Protein AF-A0A1X7SLB6-F1 (afdb_monomer_lite)

Radius of gyration: 16.56 Å; chains: 1; bounding box: 44×36×46 Å

Foldseek 3Di:
DDPDWKKKWKWFWDDDDAFKIKIKTFIATDDVVCPVPVVPDDPGDTDIKIKDFADDPDPDFGKWADPVQQQWDDDQQKIKHWPDHDDRIDGPVLRVCLVVVVVVPPDPDSPGPMTMIMIGRNDPVRHDQKDWDWADIPRIPTTDIDIDGRD

Sequence (151 aa):
RDTSVKYAGQCSYVKEYKSCWTMSILFTKHLKAHLKYAQSESIGTIESHSFLFTEWNDGQELSMGLHKFRNSMETDGWKISPISLIPDKITKAEIDSVELQQNFRKLQSRIIPLIEFSVYIDNIESASNELKTDLDIEGTTSNVIVRRQKE

pLDDT: mean 76.81, std 16.98, range [37.28, 93.56]

Secondary structure (DSSP, 8-state):
---PPEEEEEEEEEEEETTEEEEEEEEEEE-TTTHHHHTSS-SS--EEEEE-BPPPTTTPPPEEE-GGGSS-EEETTEEEEESS---SEEEHHHHHHHHHHHH-TT-S-----EEEEEEEES-TTT--SEEEEEEE-BTBS-EEEEEEE--

Structure (mmCIF, N/CA/C/O backbone):
data_AF-A0A1X7SLB6-F1
#
_entry.id   AF-A0A1X7SLB6-F1
#
loop_
_atom_site.group_PDB
_atom_site.id
_atom_site.type_symbol
_atom_site.label_atom_id
_atom_site.label_alt_id
_atom_site.label_comp_id
_atom_site.label_asym_id
_atom_site.label_entity_id
_atom_site.label_seq_id
_atom_site.pdbx_PDB_ins_code
_atom_site.Cartn_x
_atom_site.Cartn_y
_atom_site.Cartn_z
_atom_site.occupancy
_atom_site.B_iso_or_equiv
_atom_site.auth_seq_id
_atom_site.auth_comp_id
_atom_site.auth_asym_id
_atom_site.auth_atom_id
_atom_site.pdbx_PDB_model_num
ATOM 1 N N . ARG A 1 1 ? 26.482 -15.909 -6.696 1.00 37.66 1 ARG A N 1
ATOM 2 C CA . ARG A 1 1 ? 26.248 -14.636 -5.967 1.00 37.66 1 ARG A CA 1
ATOM 3 C C . ARG A 1 1 ? 25.079 -13.970 -6.660 1.00 37.66 1 ARG A C 1
ATOM 5 O O . ARG A 1 1 ? 25.258 -13.566 -7.795 1.00 37.66 1 ARG A O 1
ATOM 12 N N . ASP A 1 2 ? 23.913 -13.930 -6.026 1.00 38.03 2 ASP A N 1
ATOM 13 C CA . ASP A 1 2 ? 22.729 -13.338 -6.642 1.00 38.03 2 ASP A CA 1
ATOM 14 C C . ASP A 1 2 ? 22.875 -11.806 -6.678 1.00 38.03 2 ASP A C 1
ATOM 16 O O . ASP A 1 2 ? 23.090 -11.158 -5.641 1.00 38.03 2 ASP A O 1
ATOM 20 N N . THR A 1 3 ? 22.908 -11.255 -7.889 1.00 46.34 3 THR A N 1
ATOM 21 C CA . THR A 1 3 ? 23.075 -9.825 -8.204 1.00 46.34 3 THR A CA 1
ATOM 22 C C . THR A 1 3 ? 21.755 -9.179 -8.610 1.00 46.34 3 THR A C 1
ATOM 24 O O . THR A 1 3 ? 21.759 -8.035 -9.058 1.00 46.34 3 THR A O 1
ATOM 27 N N . SER A 1 4 ? 20.634 -9.887 -8.448 1.00 58.09 4 SER A N 1
ATOM 28 C CA . SER A 1 4 ? 19.300 -9.350 -8.688 1.00 58.09 4 SER A CA 1
ATOM 29 C C . SER A 1 4 ? 19.096 -8.072 -7.868 1.00 58.09 4 SER A C 1
ATOM 31 O O . SER A 1 4 ? 19.206 -8.085 -6.635 1.00 58.09 4 SER A O 1
ATOM 33 N N . VAL A 1 5 ? 18.813 -6.963 -8.551 1.00 64.75 5 VAL A N 1
ATOM 34 C CA . VAL A 1 5 ? 18.314 -5.735 -7.925 1.00 64.75 5 VAL A CA 1
ATOM 35 C C . VAL A 1 5 ? 17.101 -6.104 -7.073 1.00 64.75 5 VAL A C 1
ATOM 37 O O . VAL A 1 5 ? 16.201 -6.787 -7.554 1.00 64.75 5 VAL A O 1
ATOM 40 N N . LYS A 1 6 ? 17.093 -5.692 -5.804 1.00 77.31 6 LYS A N 1
ATOM 41 C CA . LYS A 1 6 ? 15.981 -5.965 -4.891 1.00 77.31 6 LYS A CA 1
ATOM 42 C C . LYS A 1 6 ? 15.127 -4.714 -4.780 1.00 77.31 6 LYS A C 1
ATOM 44 O O . LYS A 1 6 ? 15.670 -3.658 -4.475 1.00 77.31 6 LYS A O 1
ATOM 49 N N . TYR A 1 7 ? 13.828 -4.824 -5.007 1.00 85.31 7 TYR A N 1
ATOM 50 C CA . TYR A 1 7 ? 12.872 -3.759 -4.714 1.00 85.31 7 TYR A CA 1
ATOM 51 C C . TYR A 1 7 ? 12.125 -4.094 -3.424 1.00 85.31 7 TYR A C 1
ATOM 53 O O . TYR A 1 7 ? 12.013 -5.274 -3.079 1.00 85.31 7 TYR A O 1
ATOM 61 N N . ALA A 1 8 ? 11.641 -3.088 -2.699 1.00 85.31 8 ALA A N 1
ATOM 62 C CA . ALA A 1 8 ? 10.736 -3.321 -1.579 1.00 85.31 8 ALA A CA 1
ATOM 63 C C . ALA A 1 8 ? 9.717 -2.201 -1.380 1.00 85.31 8 ALA A C 1
ATOM 65 O O . ALA A 1 8 ? 10.005 -1.031 -1.635 1.00 85.31 8 ALA A O 1
ATOM 66 N N . GLY A 1 9 ? 8.541 -2.590 -0.889 1.00 86.19 9 GLY A N 1
ATOM 67 C CA . GLY A 1 9 ? 7.577 -1.695 -0.260 1.00 86.19 9 GLY A CA 1
ATOM 68 C C . GLY A 1 9 ? 7.849 -1.645 1.241 1.00 86.19 9 GLY A C 1
ATOM 69 O O . GLY A 1 9 ? 7.883 -2.688 1.894 1.00 86.19 9 GLY A O 1
ATOM 70 N N . GLN A 1 10 ? 8.096 -0.458 1.784 1.00 85.19 10 GLN A N 1
ATOM 71 C CA . GLN A 1 10 ? 8.311 -0.239 3.212 1.00 85.19 10 GLN A CA 1
ATOM 72 C C . GLN A 1 10 ? 7.064 0.396 3.815 1.00 85.19 10 GLN A C 1
ATOM 74 O O . GLN A 1 10 ? 6.670 1.481 3.396 1.00 85.19 10 GLN A O 1
ATOM 79 N N . CYS A 1 11 ? 6.467 -0.275 4.792 1.00 85.31 11 CYS A N 1
ATOM 80 C CA . CYS A 1 11 ? 5.277 0.187 5.484 1.00 85.31 11 CYS A CA 1
ATOM 81 C C . CYS A 1 11 ? 5.666 0.880 6.784 1.00 85.31 11 CYS A C 1
ATOM 83 O O . CYS A 1 11 ? 6.418 0.330 7.593 1.00 85.31 11 CYS A O 1
ATOM 85 N N . SER A 1 12 ? 5.111 2.064 7.009 1.00 86.56 12 SER A N 1
ATOM 86 C CA . SER A 1 12 ? 5.191 2.767 8.287 1.00 86.56 12 SER A CA 1
ATOM 87 C C . SER A 1 12 ? 3.807 3.185 8.749 1.00 86.56 12 SER A C 1
ATOM 89 O O . SER A 1 12 ? 2.964 3.537 7.929 1.00 86.56 12 SER A O 1
ATOM 91 N N . TYR A 1 13 ? 3.602 3.195 10.065 1.00 87.00 13 TYR A N 1
ATOM 92 C CA . TYR A 1 13 ? 2.357 3.633 10.683 1.00 87.00 13 TYR A CA 1
ATOM 93 C C . TYR A 1 13 ? 2.622 4.820 11.597 1.00 87.00 13 TYR A C 1
ATOM 95 O O . TYR A 1 13 ? 3.489 4.756 12.470 1.00 87.00 13 TYR A O 1
ATOM 103 N N . VAL A 1 14 ? 1.824 5.867 11.441 1.00 88.88 14 VAL A N 1
ATOM 104 C CA . VAL A 1 14 ? 1.772 7.009 12.349 1.00 88.88 14 VAL A CA 1
ATOM 105 C C . VAL A 1 14 ? 0.399 7.009 12.998 1.00 88.88 14 VAL A C 1
ATOM 107 O O . VAL A 1 14 ? -0.618 6.903 12.322 1.00 88.88 14 VAL A O 1
ATOM 110 N N . LYS A 1 15 ? 0.353 7.059 14.329 1.00 88.25 15 LYS A N 1
ATOM 111 C CA . LYS A 1 15 ? -0.917 7.176 15.044 1.00 88.25 15 LYS A CA 1
ATOM 112 C C . LYS A 1 15 ? -1.394 8.618 14.968 1.00 88.25 15 LYS A C 1
ATOM 114 O O . LYS A 1 15 ? -0.672 9.509 15.400 1.00 88.25 15 LYS A O 1
ATOM 119 N N . GLU A 1 16 ? -2.617 8.809 14.491 1.00 87.00 16 GLU A N 1
ATOM 120 C CA . GLU A 1 16 ? -3.242 10.128 14.409 1.00 87.00 16 GLU A CA 1
ATOM 121 C C . GLU A 1 16 ? -4.051 10.397 15.681 1.00 87.00 16 GLU A C 1
ATOM 123 O O . GLU A 1 16 ? -3.717 11.254 16.498 1.00 87.00 16 GLU A O 1
ATOM 128 N N . TYR A 1 17 ? -5.111 9.611 15.897 1.00 82.00 17 TYR A N 1
ATOM 129 C CA . TYR A 1 17 ? -6.027 9.796 17.019 1.00 82.00 17 TYR A CA 1
ATOM 130 C C . TYR A 1 17 ? -6.777 8.508 17.356 1.00 82.00 17 TYR A C 1
ATOM 132 O O . TYR A 1 17 ? -7.343 7.871 16.472 1.00 82.00 17 TYR A O 1
ATOM 140 N N . LYS A 1 18 ? -6.842 8.154 18.650 1.00 85.06 18 LYS A N 1
ATOM 141 C CA . LYS A 1 18 ? -7.508 6.935 19.153 1.00 85.06 18 LYS A CA 1
ATOM 142 C C . LYS A 1 18 ? -7.164 5.713 18.284 1.00 85.06 18 LYS A C 1
ATOM 144 O O . LYS A 1 18 ? -5.998 5.347 18.193 1.00 85.06 18 LYS A O 1
ATOM 149 N N . SER A 1 19 ? -8.169 5.127 17.642 1.00 86.00 19 SER A N 1
ATOM 150 C CA . SER A 1 19 ? -8.088 3.933 16.811 1.00 86.00 19 SER A CA 1
ATOM 151 C C . SER A 1 19 ? -7.904 4.261 15.326 1.00 86.00 19 SER A C 1
ATOM 153 O O . SER A 1 19 ? -8.475 3.568 14.490 1.00 86.00 19 SER A O 1
ATOM 155 N N . CYS A 1 20 ? -7.175 5.334 15.004 1.00 89.06 20 CYS A N 1
ATOM 156 C CA . CYS A 1 20 ? -6.887 5.776 13.642 1.00 89.06 20 CYS A CA 1
ATOM 157 C C . CYS A 1 20 ? -5.383 6.002 13.442 1.00 89.06 20 CYS A C 1
ATOM 159 O O . CYS A 1 20 ? -4.717 6.664 14.249 1.00 89.06 20 CYS A O 1
ATOM 161 N N . TRP A 1 21 ? -4.871 5.458 12.342 1.00 92.44 21 TRP A N 1
ATOM 162 C CA . TRP A 1 21 ? -3.477 5.503 11.931 1.00 92.44 21 TRP A CA 1
ATOM 163 C C . TRP A 1 21 ? -3.365 5.892 10.462 1.00 92.44 21 TRP A C 1
ATOM 165 O O . TRP A 1 21 ? -4.159 5.453 9.635 1.00 92.44 21 TRP A O 1
ATOM 175 N N . THR A 1 22 ? -2.327 6.644 10.129 1.00 92.38 22 THR A N 1
ATOM 176 C CA . THR A 1 22 ? -1.853 6.796 8.758 1.00 92.38 22 THR A CA 1
ATOM 177 C C . THR A 1 22 ? -0.855 5.682 8.475 1.00 92.38 22 THR A C 1
ATOM 179 O O . THR A 1 22 ? 0.161 5.570 9.160 1.00 92.38 22 THR A O 1
ATOM 182 N N . MET A 1 23 ? -1.149 4.840 7.488 1.00 91.62 23 MET A N 1
ATOM 183 C CA . MET A 1 23 ? -0.217 3.867 6.931 1.00 91.62 23 MET A CA 1
ATOM 184 C C . MET A 1 23 ? 0.344 4.404 5.619 1.00 91.62 23 MET A C 1
ATOM 186 O O . MET A 1 23 ? -0.415 4.673 4.691 1.00 91.62 23 MET A O 1
ATOM 190 N N . SER A 1 24 ? 1.664 4.470 5.509 1.00 89.56 24 SER A N 1
ATOM 191 C CA . SER A 1 24 ? 2.352 4.874 4.283 1.00 89.56 24 SER A CA 1
ATOM 192 C C . SER A 1 24 ? 3.156 3.696 3.736 1.00 89.56 24 SER A C 1
ATOM 194 O O . SER A 1 24 ? 3.834 3.011 4.504 1.00 89.56 24 SER A O 1
ATOM 196 N N . ILE A 1 25 ? 3.092 3.460 2.423 1.00 88.56 25 ILE A N 1
ATOM 197 C CA . ILE A 1 25 ? 3.896 2.450 1.721 1.00 88.56 25 ILE A CA 1
ATOM 198 C C . ILE A 1 25 ? 4.851 3.165 0.770 1.00 88.56 25 ILE A C 1
ATOM 200 O O . ILE A 1 25 ? 4.426 3.784 -0.207 1.00 88.56 25 ILE A O 1
ATOM 204 N N . LEU A 1 26 ? 6.147 3.060 1.056 1.00 87.56 26 LEU A N 1
ATOM 205 C CA . LEU A 1 26 ? 7.224 3.637 0.260 1.00 87.56 26 LEU A CA 1
ATOM 206 C C . LEU A 1 26 ? 7.856 2.574 -0.640 1.00 87.56 26 LEU A C 1
ATOM 208 O O . LEU A 1 26 ? 8.376 1.577 -0.137 1.00 87.56 26 LEU A O 1
ATOM 212 N N . PHE A 1 27 ? 7.883 2.799 -1.953 1.00 86.62 27 PHE A N 1
ATOM 213 C CA . PHE A 1 27 ? 8.507 1.866 -2.893 1.00 86.62 27 PHE A CA 1
ATOM 214 C C . PHE A 1 27 ? 9.932 2.294 -3.230 1.00 86.62 27 PHE A C 1
ATOM 216 O O . PHE A 1 27 ? 10.171 3.392 -3.734 1.00 86.62 27 PHE A O 1
ATOM 223 N N . THR A 1 28 ? 10.895 1.414 -2.962 1.00 83.56 28 THR A N 1
ATOM 224 C CA . THR A 1 28 ? 12.318 1.718 -3.135 1.00 83.56 28 THR A CA 1
ATOM 225 C C . THR A 1 28 ? 13.083 0.591 -3.813 1.00 83.56 28 THR A C 1
ATOM 227 O O . THR A 1 28 ? 12.702 -0.583 -3.792 1.00 83.56 28 THR A O 1
ATOM 230 N N . LYS A 1 29 ? 14.210 0.968 -4.416 1.00 83.81 29 LYS A N 1
ATOM 231 C CA . LYS A 1 29 ? 15.249 0.057 -4.880 1.00 83.81 29 LYS A CA 1
ATOM 232 C C . LYS A 1 29 ? 16.287 -0.113 -3.771 1.00 83.81 29 LYS A C 1
ATOM 234 O O . LYS A 1 29 ? 16.933 0.842 -3.356 1.00 83.81 29 LYS A O 1
ATOM 239 N N . HIS A 1 30 ? 16.496 -1.338 -3.310 1.00 71.19 30 HIS A N 1
ATOM 240 C CA . HIS A 1 30 ? 17.558 -1.671 -2.369 1.00 71.19 30 HIS A CA 1
ATOM 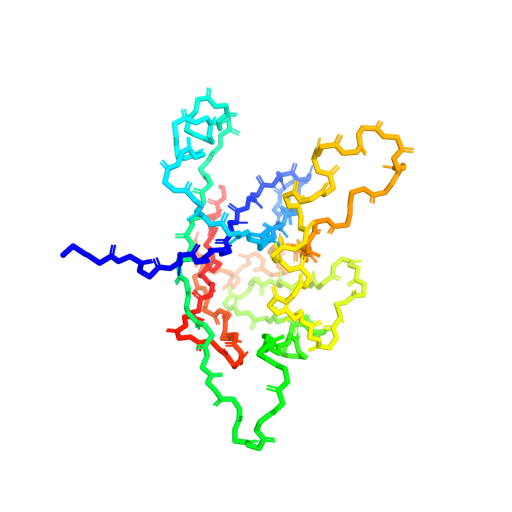241 C C . HIS A 1 30 ? 18.860 -1.993 -3.106 1.00 71.19 30 HIS A C 1
ATOM 243 O O . HIS A 1 30 ? 19.111 -3.131 -3.517 1.00 71.19 30 HIS A O 1
ATOM 249 N N . LEU A 1 31 ? 19.756 -1.011 -3.193 1.00 58.56 31 LEU A N 1
ATOM 250 C CA . LEU A 1 31 ? 21.177 -1.285 -3.397 1.00 58.56 31 LEU A CA 1
ATOM 251 C C . LEU A 1 31 ? 21.802 -1.684 -2.051 1.00 58.56 31 LEU A C 1
ATOM 253 O O . LEU A 1 31 ? 21.570 -1.039 -1.028 1.00 58.56 31 LEU A O 1
ATOM 257 N N . LYS A 1 32 ? 22.622 -2.748 -2.035 1.00 53.56 32 LYS A N 1
ATOM 258 C CA . LYS A 1 32 ? 23.263 -3.330 -0.829 1.00 53.56 32 LYS A CA 1
ATOM 259 C C . LYS A 1 32 ? 23.961 -2.317 0.103 1.00 53.56 32 LYS A C 1
ATOM 261 O O . LYS A 1 32 ? 24.218 -2.657 1.254 1.00 53.56 32 LYS A O 1
ATOM 266 N N . ALA A 1 33 ? 24.264 -1.102 -0.359 1.00 47.94 33 ALA A N 1
ATOM 267 C CA . ALA A 1 33 ? 24.890 -0.043 0.430 1.00 47.94 33 ALA A CA 1
ATOM 268 C C . ALA A 1 33 ? 23.929 0.700 1.388 1.00 47.94 33 ALA A C 1
ATOM 270 O O . ALA A 1 33 ? 24.375 1.160 2.436 1.00 47.94 33 ALA A O 1
ATOM 271 N N . HIS A 1 34 ? 22.623 0.773 1.095 1.00 46.12 34 HIS A N 1
ATOM 272 C CA . HI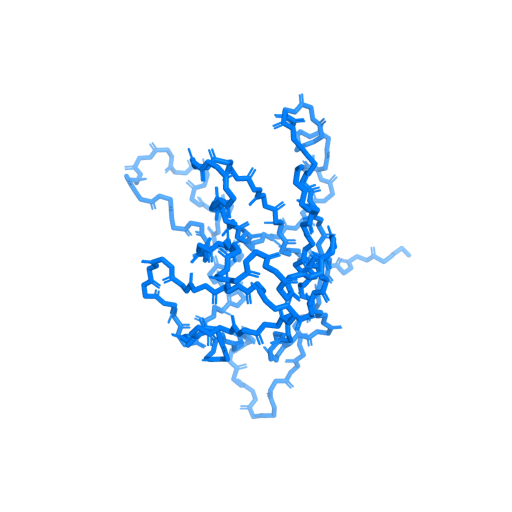S A 1 34 ? 21.666 1.583 1.876 1.00 46.12 34 HIS A CA 1
ATOM 273 C C . HIS A 1 34 ? 21.028 0.852 3.070 1.00 46.12 34 HIS A C 1
ATOM 275 O O . HIS A 1 34 ? 20.446 1.488 3.947 1.00 46.12 34 HIS A O 1
ATOM 281 N N . LEU A 1 35 ? 21.205 -0.472 3.168 1.00 47.38 35 LEU A N 1
ATOM 282 C CA . LEU A 1 35 ? 20.723 -1.284 4.297 1.00 47.38 35 LEU A CA 1
ATOM 283 C C . LEU A 1 35 ? 21.312 -0.846 5.649 1.00 47.38 35 LEU A C 1
ATOM 285 O O . LEU A 1 35 ? 20.634 -0.948 6.664 1.00 47.38 35 LEU A O 1
ATOM 289 N N . LYS A 1 36 ? 22.545 -0.319 5.666 1.00 42.00 36 LYS A N 1
ATOM 290 C CA . LYS A 1 36 ? 23.203 0.128 6.906 1.00 42.00 36 LYS A CA 1
ATOM 291 C C . LYS A 1 36 ? 22.656 1.447 7.462 1.00 42.00 36 LYS A C 1
ATOM 293 O O . LYS A 1 36 ? 22.799 1.673 8.654 1.00 42.00 36 LYS A O 1
ATOM 298 N N . TYR A 1 37 ? 22.054 2.292 6.622 1.00 38.94 37 TYR A N 1
ATOM 299 C CA . TYR A 1 37 ? 21.558 3.615 7.025 1.00 38.94 37 TYR A CA 1
ATOM 300 C C . TYR A 1 37 ? 20.062 3.609 7.355 1.00 38.94 37 TYR A C 1
ATOM 302 O O . TYR A 1 37 ? 19.636 4.279 8.287 1.00 38.94 37 TYR A O 1
ATOM 310 N N . ALA A 1 38 ? 19.259 2.804 6.653 1.00 43.69 38 ALA A N 1
ATOM 311 C CA . ALA A 1 38 ? 17.832 2.683 6.965 1.00 43.69 38 ALA A CA 1
ATOM 312 C C . ALA A 1 38 ? 17.573 2.010 8.330 1.00 43.69 38 ALA A C 1
ATOM 314 O O . ALA A 1 38 ? 16.544 2.251 8.949 1.00 43.69 38 ALA A O 1
ATOM 315 N N . GLN A 1 39 ? 18.514 1.190 8.817 1.00 45.84 39 GLN A N 1
ATOM 316 C CA . GLN A 1 39 ? 18.418 0.522 10.120 1.00 45.84 39 GLN A CA 1
ATOM 317 C C . GLN A 1 39 ? 18.828 1.410 11.306 1.00 45.84 39 GLN A C 1
ATOM 319 O O . GLN A 1 39 ? 18.530 1.055 12.442 1.00 45.84 39 GLN A O 1
ATOM 324 N N . SER A 1 40 ? 19.509 2.542 11.080 1.00 42.28 40 SER A N 1
ATOM 325 C CA . SER A 1 40 ? 20.023 3.381 12.173 1.00 42.28 40 SER A CA 1
ATOM 326 C C . SER A 1 40 ? 19.058 4.474 12.648 1.00 42.28 40 SER A C 1
ATOM 328 O O . SER A 1 40 ? 19.313 5.058 13.695 1.00 42.28 40 SER A O 1
ATOM 330 N N . GLU A 1 41 ? 17.962 4.747 11.928 1.00 37.28 41 GLU A N 1
ATOM 331 C CA . GLU A 1 41 ? 17.031 5.851 12.250 1.00 37.28 41 GLU A CA 1
ATOM 332 C C . GLU A 1 41 ? 15.546 5.448 12.383 1.00 37.28 41 GLU A C 1
ATOM 334 O O . GLU A 1 41 ? 14.682 6.318 12.468 1.00 37.28 41 GLU A O 1
ATOM 339 N N . SER A 1 42 ? 15.190 4.158 12.446 1.00 38.94 42 SER A N 1
ATOM 340 C CA . SER A 1 42 ? 13.775 3.780 12.596 1.00 38.94 42 SER A CA 1
ATOM 341 C C . SER A 1 42 ? 13.318 3.809 14.061 1.00 38.94 42 SER A C 1
ATOM 343 O O . SER A 1 42 ? 13.338 2.801 14.771 1.00 38.94 42 SER A O 1
ATOM 345 N N . ILE A 1 43 ? 12.851 4.975 14.508 1.00 39.38 43 ILE A N 1
ATOM 346 C CA . ILE A 1 43 ? 11.891 5.086 15.613 1.00 39.38 43 ILE A CA 1
ATOM 347 C C . ILE A 1 43 ? 10.553 4.547 15.074 1.00 39.38 43 ILE A C 1
ATOM 349 O O . ILE A 1 43 ? 9.752 5.291 14.521 1.00 39.38 43 ILE A O 1
ATOM 353 N N . GLY A 1 44 ? 10.353 3.229 15.153 1.00 50.50 44 GLY A N 1
ATOM 354 C CA . GLY A 1 44 ? 9.131 2.544 14.713 1.00 50.50 44 GLY A CA 1
ATOM 355 C C . GLY A 1 44 ? 9.398 1.281 13.889 1.00 50.50 44 GLY A C 1
ATOM 356 O O . GLY A 1 44 ? 10.388 1.187 13.166 1.00 50.50 44 GLY A O 1
ATOM 357 N N . THR A 1 45 ? 8.515 0.291 14.017 1.00 58.69 45 THR A N 1
ATOM 358 C CA . THR A 1 45 ? 8.567 -1.003 13.322 1.00 58.69 45 THR A CA 1
ATOM 359 C C . THR A 1 45 ? 8.285 -0.810 11.826 1.00 58.69 45 THR A C 1
ATOM 361 O O . THR A 1 45 ? 7.143 -0.913 11.389 1.00 58.69 45 THR A O 1
ATOM 364 N N . ILE A 1 46 ? 9.303 -0.460 11.033 1.00 68.06 46 ILE A N 1
ATOM 365 C CA . ILE A 1 46 ? 9.179 -0.402 9.568 1.00 68.06 46 ILE A CA 1
ATOM 366 C C . ILE A 1 46 ? 9.139 -1.839 9.040 1.00 68.06 46 ILE A C 1
ATOM 368 O O . ILE A 1 46 ? 10.140 -2.557 9.103 1.00 68.06 46 ILE A O 1
ATOM 372 N N . GLU A 1 47 ? 7.992 -2.260 8.511 1.00 77.81 47 GLU A N 1
ATOM 373 C CA . GLU A 1 47 ? 7.848 -3.561 7.850 1.00 77.81 47 GLU A CA 1
ATOM 374 C C . GLU A 1 47 ? 8.263 -3.435 6.379 1.00 77.81 47 GLU A C 1
ATOM 376 O O . GLU A 1 47 ? 7.882 -2.489 5.695 1.00 77.81 47 GLU A O 1
ATOM 381 N N . SER A 1 48 ? 9.085 -4.358 5.874 1.00 80.81 48 SER A N 1
ATOM 382 C CA . SER A 1 48 ? 9.611 -4.298 4.505 1.00 80.81 48 SER A CA 1
ATOM 383 C C . SER A 1 48 ? 9.255 -5.557 3.722 1.00 80.81 48 SER A C 1
ATOM 385 O O . SER A 1 48 ? 9.580 -6.671 4.135 1.00 80.81 48 SER A O 1
ATOM 387 N N . HIS A 1 49 ? 8.624 -5.364 2.565 1.00 84.12 49 HIS A N 1
ATOM 388 C CA . HIS A 1 49 ? 8.146 -6.421 1.679 1.00 84.12 49 HIS A CA 1
ATOM 389 C C . HIS A 1 49 ? 8.945 -6.383 0.382 1.00 84.12 49 HIS A C 1
ATOM 391 O O . HIS A 1 49 ? 8.747 -5.503 -0.455 1.00 84.12 49 HIS A O 1
ATOM 397 N N . SER A 1 50 ? 9.881 -7.322 0.226 1.00 85.00 50 SER A N 1
ATOM 398 C CA . SER A 1 50 ? 10.651 -7.444 -1.016 1.00 85.00 50 SER A CA 1
ATOM 399 C C . SER A 1 50 ? 9.760 -7.919 -2.161 1.00 85.00 50 SER A C 1
ATOM 401 O O . SER A 1 50 ? 8.916 -8.795 -1.963 1.00 85.00 50 SER A O 1
ATOM 403 N N . PHE A 1 51 ? 9.984 -7.387 -3.361 1.00 86.12 51 PHE A N 1
ATOM 404 C CA . PHE A 1 51 ? 9.272 -7.801 -4.566 1.00 86.12 51 PHE A CA 1
ATOM 405 C C . PHE A 1 51 ? 10.171 -7.762 -5.806 1.00 86.12 51 PHE A C 1
ATOM 407 O O . PHE A 1 51 ? 11.205 -7.085 -5.840 1.00 86.12 51 PHE A O 1
ATOM 414 N N . LEU A 1 52 ? 9.761 -8.506 -6.831 1.00 87.56 52 LEU A N 1
ATOM 415 C CA . LEU A 1 52 ? 10.296 -8.437 -8.187 1.00 87.56 52 LEU A CA 1
ATOM 416 C C . LEU A 1 52 ? 9.167 -8.034 -9.130 1.00 87.56 52 LEU A C 1
ATOM 418 O O . LEU A 1 52 ? 8.024 -8.422 -8.902 1.00 87.56 52 LEU A O 1
ATOM 422 N N . PHE A 1 53 ? 9.488 -7.286 -10.183 1.00 87.06 53 PHE A N 1
ATOM 423 C CA . PHE A 1 53 ? 8.545 -7.051 -11.273 1.00 87.06 53 PHE A CA 1
ATOM 424 C C . PHE A 1 53 ? 8.376 -8.330 -12.091 1.00 87.06 53 PHE A C 1
ATOM 426 O O . PHE A 1 53 ? 9.365 -8.977 -12.436 1.00 87.06 53 PHE A O 1
ATOM 433 N N . THR A 1 54 ? 7.137 -8.673 -12.417 1.00 85.50 54 THR A N 1
ATOM 434 C CA . THR A 1 54 ? 6.804 -9.749 -13.354 1.00 85.50 54 THR A CA 1
ATOM 435 C C . THR A 1 54 ? 6.507 -9.135 -14.715 1.00 85.50 54 THR A C 1
ATOM 437 O O . THR A 1 54 ? 5.813 -8.120 -14.781 1.00 85.50 54 THR A O 1
ATOM 440 N N . GLU A 1 55 ? 7.013 -9.726 -15.797 1.00 69.25 55 GLU A N 1
ATOM 441 C CA . GLU A 1 55 ? 6.708 -9.257 -17.151 1.00 69.25 55 GLU A CA 1
ATOM 442 C C . GLU A 1 55 ? 5.192 -9.263 -17.381 1.00 69.25 55 GLU A C 1
ATOM 444 O O . GLU A 1 55 ? 4.530 -10.291 -17.232 1.00 69.25 55 GLU A O 1
ATOM 449 N N . TRP A 1 56 ? 4.633 -8.101 -17.722 1.00 60.22 56 TRP A N 1
ATOM 450 C CA . TRP A 1 56 ? 3.330 -8.052 -18.371 1.00 60.22 56 TRP A CA 1
ATOM 451 C C . TRP A 1 56 ? 3.568 -8.487 -19.812 1.00 60.22 56 TRP A C 1
ATOM 453 O O . TRP A 1 56 ? 4.465 -7.956 -20.474 1.00 60.22 56 TRP A O 1
ATOM 463 N N . ASN A 1 57 ? 2.815 -9.488 -20.271 1.00 51.78 57 ASN A N 1
ATOM 464 C CA . ASN A 1 57 ? 2.848 -9.910 -21.668 1.00 51.78 57 ASN A CA 1
ATOM 465 C C . ASN A 1 57 ? 2.751 -8.652 -22.556 1.00 51.78 57 ASN A C 1
ATOM 467 O O . ASN A 1 57 ? 1.894 -7.811 -22.297 1.00 51.78 57 ASN A O 1
ATOM 471 N N . ASP A 1 58 ? 3.659 -8.526 -23.535 1.00 55.12 58 ASP A N 1
ATOM 472 C CA . ASP A 1 58 ? 3.698 -7.512 -24.617 1.00 55.12 58 ASP A CA 1
ATOM 473 C C . ASP A 1 58 ? 4.828 -6.461 -24.581 1.00 55.12 58 ASP A C 1
ATOM 475 O O . ASP A 1 58 ? 4.751 -5.444 -25.270 1.00 55.12 58 ASP A O 1
ATOM 479 N N . GLY A 1 59 ? 5.923 -6.682 -23.843 1.00 58.41 59 GLY A N 1
ATOM 480 C CA . GLY A 1 59 ? 7.104 -5.799 -23.926 1.00 58.41 59 GLY A CA 1
ATOM 481 C C . GLY A 1 59 ? 6.851 -4.370 -23.424 1.00 58.41 59 GLY A C 1
ATOM 482 O O . GLY A 1 59 ? 7.601 -3.447 -23.748 1.00 58.41 59 GLY A O 1
ATOM 483 N N . GLN A 1 60 ? 5.784 -4.189 -22.642 1.00 66.94 60 GLN A N 1
ATOM 484 C CA . GLN A 1 60 ? 5.484 -2.943 -21.955 1.00 66.94 60 GLN A CA 1
ATOM 485 C C . GLN A 1 60 ? 6.496 -2.679 -20.836 1.00 66.94 60 GLN A C 1
ATOM 487 O O . GLN A 1 60 ? 7.153 -3.581 -20.312 1.00 66.94 60 GLN A O 1
ATOM 492 N N . GLU A 1 61 ? 6.609 -1.410 -20.456 1.00 81.81 61 GLU A N 1
ATOM 493 C CA . GLU A 1 61 ? 7.407 -0.998 -19.309 1.00 81.81 61 GLU A CA 1
ATOM 494 C C . GLU A 1 61 ? 6.948 -1.723 -18.031 1.00 81.81 61 GLU A C 1
ATOM 496 O O . GLU A 1 61 ? 5.768 -1.686 -17.671 1.00 81.81 61 GLU A O 1
ATOM 501 N N . LEU A 1 62 ? 7.895 -2.366 -17.333 1.00 88.44 62 LEU A N 1
ATOM 502 C CA . LEU A 1 62 ? 7.635 -3.050 -16.064 1.00 88.44 62 LEU A CA 1
ATOM 503 C C . LEU A 1 62 ? 7.018 -2.069 -15.065 1.00 88.44 62 LEU A C 1
ATOM 505 O O . LEU A 1 62 ? 7.607 -1.031 -14.754 1.00 88.44 62 LEU A O 1
ATOM 509 N N . SER A 1 63 ? 5.840 -2.403 -14.552 1.00 88.62 63 SER A N 1
ATOM 510 C CA . SER A 1 63 ? 5.105 -1.559 -13.618 1.00 88.62 63 SER A CA 1
ATOM 511 C C . SER A 1 63 ? 4.310 -2.396 -12.628 1.00 88.62 63 SER A C 1
ATOM 513 O O . SER A 1 63 ? 4.016 -3.563 -12.879 1.00 88.62 63 SER A O 1
ATOM 515 N N . MET A 1 64 ? 4.011 -1.790 -11.484 1.00 89.62 64 MET A N 1
ATOM 516 C CA . MET A 1 64 ? 3.091 -2.330 -10.499 1.00 89.62 64 MET A CA 1
ATOM 517 C C . MET A 1 64 ? 1.725 -1.671 -10.647 1.00 89.62 64 MET A C 1
ATOM 519 O O . MET A 1 64 ? 1.642 -0.443 -10.677 1.00 89.62 64 MET A O 1
ATOM 523 N N . GLY A 1 65 ? 0.668 -2.471 -10.741 1.00 89.25 65 GLY A N 1
ATOM 524 C CA . GLY A 1 65 ? -0.712 -1.996 -10.784 1.00 89.25 65 GLY A CA 1
ATOM 525 C C . GLY A 1 65 ? -1.250 -1.747 -9.377 1.00 89.25 65 GLY A C 1
ATOM 526 O O . GLY A 1 65 ? -1.137 -2.605 -8.505 1.00 89.25 65 GLY A O 1
ATOM 527 N N . LEU A 1 66 ? -1.850 -0.574 -9.158 1.00 88.62 66 LEU A N 1
ATOM 528 C CA . LEU A 1 66 ? -2.357 -0.135 -7.849 1.00 88.62 66 LEU A CA 1
ATOM 529 C C . LEU A 1 66 ? -3.865 0.137 -7.843 1.00 88.62 66 LEU A C 1
ATOM 531 O O . LEU A 1 66 ? -4.417 0.615 -6.852 1.00 88.62 66 LEU A O 1
ATOM 535 N N . HIS A 1 67 ? -4.556 -0.169 -8.940 1.00 85.56 67 HIS A N 1
ATOM 536 C CA . HIS A 1 67 ? -5.978 0.128 -9.098 1.00 85.56 67 HIS A CA 1
ATOM 537 C C . HIS A 1 67 ? -6.854 -0.504 -7.998 1.00 85.56 67 HIS A C 1
ATOM 539 O O . HIS A 1 67 ? -7.861 0.087 -7.607 1.00 85.56 67 HIS A O 1
ATOM 545 N N . LYS A 1 68 ? -6.445 -1.661 -7.453 1.00 85.12 68 LYS A N 1
ATOM 546 C CA . LYS A 1 68 ? -7.117 -2.356 -6.342 1.00 85.12 68 LYS A CA 1
ATOM 547 C C . LYS A 1 68 ? -7.160 -1.529 -5.054 1.00 85.12 68 LYS A C 1
ATOM 549 O O . LYS A 1 68 ? -8.033 -1.745 -4.224 1.00 85.12 68 LYS A O 1
ATOM 554 N N . PHE A 1 69 ? -6.263 -0.556 -4.904 1.00 87.56 69 PHE A N 1
ATOM 555 C CA . PHE A 1 69 ? -6.124 0.249 -3.689 1.00 87.56 69 PHE A CA 1
ATOM 556 C C . PHE A 1 69 ? -6.853 1.595 -3.748 1.00 87.56 69 PHE A C 1
ATOM 558 O O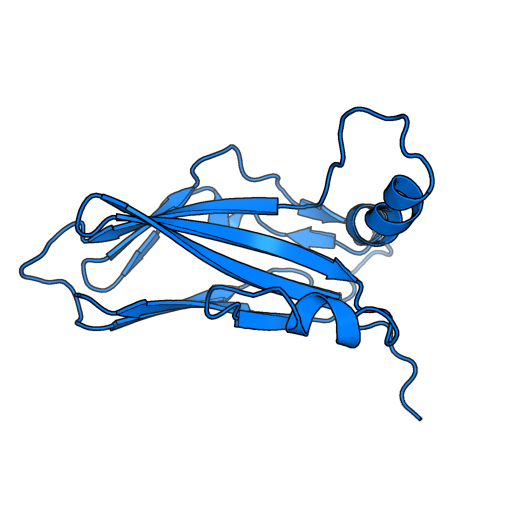 . PHE A 1 69 ? -6.764 2.391 -2.817 1.00 87.56 69 PHE A O 1
ATOM 565 N N . ARG A 1 70 ? -7.573 1.875 -4.840 1.00 88.12 70 ARG A N 1
ATOM 566 C CA . ARG A 1 70 ? -8.315 3.133 -5.027 1.00 88.12 70 ARG A CA 1
ATOM 567 C C . ARG A 1 70 ? -9.581 3.239 -4.198 1.00 88.12 70 ARG A C 1
ATOM 569 O O . ARG A 1 70 ? -10.069 4.342 -3.975 1.00 88.12 70 ARG A O 1
ATOM 576 N N . ASN A 1 71 ? -10.118 2.101 -3.787 1.00 89.69 71 ASN A N 1
ATOM 577 C CA . ASN A 1 71 ? -11.334 2.032 -3.002 1.00 89.69 71 ASN A CA 1
ATOM 578 C C . ASN A 1 71 ? -10.990 1.664 -1.564 1.00 89.69 71 ASN A C 1
ATOM 580 O O . ASN A 1 71 ? -10.002 0.974 -1.305 1.00 89.69 71 ASN A O 1
ATOM 584 N N . SER A 1 72 ? -11.832 2.105 -0.634 1.00 91.44 72 SER A N 1
ATOM 585 C CA . SER A 1 72 ? -11.752 1.643 0.744 1.00 91.44 72 SER A CA 1
ATOM 586 C C . SER A 1 72 ? -11.958 0.131 0.816 1.00 91.44 72 SER A C 1
ATOM 588 O O . SER A 1 72 ? -12.802 -0.428 0.116 1.00 91.44 72 SER A O 1
ATOM 590 N N . MET A 1 73 ? -11.202 -0.513 1.694 1.00 91.31 73 MET A N 1
ATOM 591 C CA . MET A 1 73 ? -11.319 -1.925 2.026 1.00 91.31 73 MET A CA 1
ATOM 592 C C . MET A 1 73 ? -11.800 -2.051 3.465 1.00 91.31 73 MET A C 1
ATOM 594 O O . MET A 1 73 ? -11.339 -1.325 4.347 1.00 91.31 73 MET A O 1
ATOM 598 N N . GLU A 1 74 ? -12.713 -2.985 3.699 1.00 91.31 74 GLU A N 1
ATOM 599 C CA . GLU A 1 74 ? -13.234 -3.304 5.024 1.00 91.31 74 GLU A CA 1
ATOM 600 C C . GLU A 1 74 ? -12.956 -4.777 5.313 1.00 91.31 74 GLU A C 1
ATOM 602 O O . GLU A 1 74 ? -13.226 -5.644 4.482 1.00 91.31 74 GLU A O 1
ATOM 607 N N . THR A 1 75 ? -12.376 -5.061 6.476 1.00 89.19 75 THR A N 1
ATOM 608 C CA . THR A 1 75 ? -12.084 -6.429 6.919 1.00 89.19 75 THR A CA 1
ATOM 609 C C . THR A 1 75 ? -12.165 -6.488 8.431 1.00 89.19 75 THR A C 1
ATOM 611 O O . THR A 1 75 ? -11.567 -5.663 9.113 1.00 89.19 75 THR A O 1
ATOM 614 N N . ASP A 1 76 ? -12.928 -7.439 8.963 1.00 89.19 76 ASP A N 1
ATOM 615 C CA . ASP A 1 76 ? -13.014 -7.707 10.403 1.00 89.19 76 ASP A CA 1
ATOM 616 C C . ASP A 1 76 ? -13.202 -6.443 11.265 1.00 89.19 76 ASP A C 1
ATOM 618 O O . ASP A 1 76 ? -12.468 -6.235 12.225 1.00 89.19 76 ASP A O 1
ATOM 622 N N . GLY A 1 77 ? -14.131 -5.553 10.886 1.00 89.81 77 GLY A N 1
ATOM 623 C CA . GLY A 1 77 ? -14.430 -4.289 11.588 1.00 89.81 77 GLY A CA 1
ATOM 624 C C . GLY A 1 77 ? -13.372 -3.180 11.463 1.00 89.81 77 GLY A C 1
ATOM 625 O O . GLY A 1 77 ? -13.552 -2.094 12.023 1.00 89.81 77 GLY A O 1
ATOM 626 N N . TRP A 1 78 ? -12.294 -3.428 10.722 1.00 92.31 78 TRP A N 1
ATOM 627 C CA . TRP A 1 78 ? -11.311 -2.433 10.309 1.00 92.31 78 TRP A CA 1
ATOM 628 C C . TRP A 1 78 ? -11.651 -1.866 8.939 1.00 92.31 78 TRP A C 1
ATOM 630 O O . TRP A 1 78 ? -12.186 -2.559 8.073 1.00 92.31 78 TRP A O 1
ATOM 640 N N . LYS A 1 79 ? -11.253 -0.616 8.730 1.00 93.56 79 LYS A N 1
ATOM 641 C CA . LYS A 1 79 ? -11.375 0.088 7.465 1.00 93.56 79 LYS A CA 1
ATOM 642 C C . LYS A 1 79 ? -10.039 0.683 7.061 1.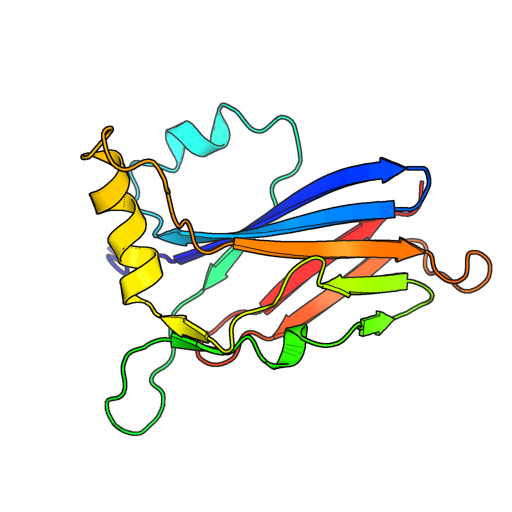00 93.56 79 LYS A C 1
ATOM 644 O O . LYS A 1 79 ? -9.366 1.335 7.858 1.00 93.56 79 LYS A O 1
ATOM 649 N N . ILE A 1 80 ? -9.666 0.441 5.812 1.00 92.75 80 ILE A N 1
ATOM 650 C CA . ILE A 1 80 ? -8.462 0.957 5.167 1.00 92.75 80 ILE A CA 1
ATOM 651 C C . ILE A 1 80 ? -8.935 1.814 4.001 1.00 92.75 80 ILE A C 1
ATOM 653 O O . ILE A 1 80 ? -9.566 1.299 3.084 1.00 92.75 80 ILE A O 1
ATOM 657 N N . SER A 1 81 ? -8.670 3.115 4.029 1.00 93.31 81 SER A N 1
ATOM 658 C CA . SER A 1 81 ? -9.130 4.052 2.997 1.00 93.31 81 SER A CA 1
ATOM 659 C C . SER A 1 81 ? -7.965 4.868 2.452 1.00 93.31 81 SER A C 1
ATOM 661 O O . SER A 1 81 ? -7.182 5.366 3.256 1.00 93.31 81 SER A O 1
ATOM 663 N N . PRO A 1 82 ? -7.828 5.044 1.128 1.00 92.69 82 PRO A N 1
ATOM 664 C CA . PRO A 1 82 ? -6.773 5.888 0.577 1.00 92.69 82 PRO A CA 1
ATOM 665 C C . PRO A 1 82 ? -6.944 7.339 1.047 1.00 92.69 82 PRO A C 1
ATOM 667 O O . PRO A 1 82 ? -8.053 7.872 1.045 1.00 92.69 82 PRO A O 1
ATOM 670 N N . ILE A 1 83 ? -5.847 7.975 1.467 1.00 91.06 83 ILE A N 1
ATOM 671 C CA . ILE A 1 83 ? -5.846 9.385 1.907 1.00 91.06 83 ILE A CA 1
ATOM 672 C C . ILE A 1 83 ? -5.758 10.318 0.700 1.00 91.06 83 ILE A C 1
ATOM 674 O O . ILE A 1 83 ? -6.389 11.373 0.659 1.00 91.06 83 ILE A O 1
ATOM 678 N N . SER A 1 84 ? -4.962 9.922 -0.288 1.00 85.19 84 SER A N 1
ATOM 679 C CA . SER A 1 84 ? -4.700 10.676 -1.506 1.00 85.19 84 SER A CA 1
ATOM 680 C C . SER A 1 84 ? -5.072 9.858 -2.740 1.00 85.19 84 SER A C 1
ATOM 682 O O . SER A 1 84 ? -5.373 8.664 -2.666 1.00 85.19 84 SER A O 1
ATOM 684 N N . LEU A 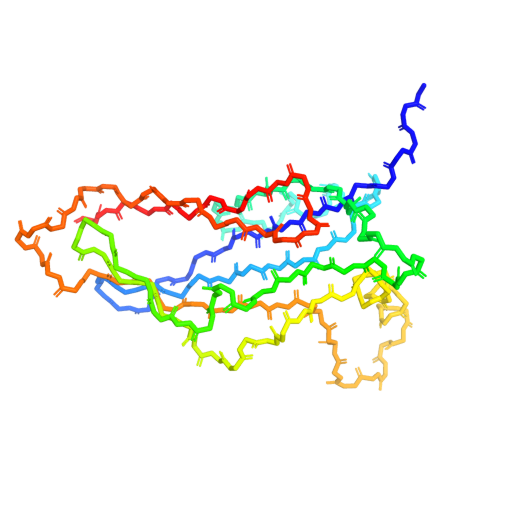1 85 ? -5.089 10.519 -3.899 1.00 86.19 85 LEU A N 1
ATOM 685 C CA . LEU A 1 85 ? -5.351 9.852 -5.167 1.00 86.19 85 LEU A CA 1
ATOM 686 C C . LEU A 1 85 ? -4.278 8.787 -5.427 1.00 86.19 85 LEU A C 1
ATOM 688 O O . LEU A 1 85 ? -3.116 9.117 -5.658 1.00 86.19 85 LEU A O 1
ATOM 692 N N . ILE A 1 86 ? -4.686 7.518 -5.440 1.00 88.62 86 ILE A N 1
ATOM 693 C CA . ILE A 1 86 ? -3.792 6.408 -5.763 1.00 88.62 86 ILE A CA 1
ATOM 694 C C . ILE A 1 86 ? -3.585 6.348 -7.288 1.00 88.62 86 ILE A C 1
ATOM 696 O O . ILE A 1 86 ? -4.571 6.213 -8.036 1.00 88.62 86 ILE A O 1
ATOM 700 N N . PRO A 1 87 ? -2.332 6.437 -7.777 1.00 88.06 87 PRO A N 1
ATOM 701 C CA . PRO A 1 87 ? -2.049 6.335 -9.206 1.00 88.06 87 PRO A CA 1
ATOM 702 C C . PRO A 1 87 ? -2.467 4.961 -9.751 1.00 88.06 87 PRO A C 1
ATOM 704 O O . PRO A 1 87 ? -2.561 3.996 -9.003 1.00 88.06 87 PRO A O 1
ATOM 707 N N . ASP A 1 88 ? -2.739 4.852 -11.056 1.00 87.31 88 ASP A N 1
ATOM 708 C CA . ASP A 1 88 ? -3.093 3.558 -11.677 1.00 87.31 88 ASP A CA 1
ATOM 709 C C . ASP A 1 88 ? -1.967 2.533 -11.536 1.00 87.31 88 ASP A C 1
ATOM 711 O O . ASP A 1 88 ? -2.201 1.345 -11.301 1.00 87.31 88 ASP A O 1
ATOM 715 N N . LYS A 1 89 ? -0.736 3.017 -11.701 1.00 89.88 89 LYS A N 1
ATOM 716 C CA . LYS A 1 89 ? 0.477 2.219 -11.687 1.00 89.88 89 LYS A CA 1
ATOM 717 C C . LYS A 1 89 ? 1.664 3.034 -11.194 1.00 89.88 89 LYS A C 1
ATOM 719 O O . LYS A 1 89 ? 1.664 4.255 -11.323 1.00 89.88 89 LYS A O 1
ATOM 724 N N . ILE A 1 90 ? 2.677 2.336 -10.695 1.00 89.00 90 ILE A N 1
ATOM 725 C CA . ILE A 1 90 ? 4.030 2.867 -10.498 1.00 89.00 90 ILE A CA 1
ATOM 726 C C . ILE A 1 90 ? 4.966 2.060 -11.393 1.00 89.00 90 ILE A C 1
ATOM 728 O O . ILE A 1 90 ? 5.000 0.831 -11.344 1.00 89.00 90 ILE A O 1
ATOM 732 N N . THR A 1 91 ? 5.726 2.732 -12.240 1.00 89.50 91 THR A N 1
ATOM 733 C CA . THR A 1 91 ? 6.697 2.104 -13.134 1.00 89.50 91 THR A CA 1
ATOM 734 C C . THR A 1 91 ? 7.994 1.778 -12.400 1.00 89.50 91 THR A C 1
ATOM 736 O O . THR A 1 91 ? 8.400 2.423 -11.428 1.00 89.50 91 THR A O 1
ATOM 739 N N . LYS A 1 92 ? 8.710 0.777 -12.907 1.00 88.00 92 LYS A N 1
ATOM 740 C CA . LYS A 1 92 ? 10.068 0.468 -12.465 1.00 88.00 92 LYS A CA 1
ATOM 741 C C . LYS A 1 92 ? 11.003 1.667 -12.654 1.00 88.00 92 LYS A C 1
ATOM 743 O O . LYS A 1 92 ? 11.859 1.896 -11.800 1.00 88.00 92 LYS A O 1
ATOM 748 N N . ALA A 1 93 ? 10.839 2.428 -13.740 1.00 84.81 93 ALA A N 1
ATOM 749 C CA . ALA A 1 93 ? 11.645 3.612 -14.022 1.00 84.81 93 ALA A CA 1
ATOM 750 C C . ALA A 1 93 ? 11.449 4.711 -12.970 1.00 84.81 93 ALA A C 1
ATOM 752 O O . ALA A 1 93 ? 12.436 5.300 -12.529 1.00 84.81 93 ALA A O 1
ATOM 753 N N . GLU A 1 94 ? 10.214 4.939 -12.506 1.00 85.75 94 GLU A N 1
ATOM 754 C CA . GLU A 1 94 ? 9.933 5.878 -11.413 1.00 85.75 94 GLU A CA 1
ATOM 755 C C . GLU A 1 94 ? 10.713 5.504 -10.148 1.00 85.75 94 GLU A C 1
ATOM 757 O O . GLU A 1 94 ? 11.428 6.347 -9.607 1.00 85.75 94 GLU A O 1
ATOM 762 N N . ILE A 1 95 ? 10.682 4.231 -9.736 1.00 86.44 95 ILE A N 1
ATOM 763 C CA . ILE A 1 95 ? 11.425 3.757 -8.555 1.00 86.44 95 ILE A CA 1
ATOM 764 C C . ILE A 1 95 ? 12.946 3.831 -8.772 1.00 86.44 95 ILE A C 1
ATOM 766 O O . ILE A 1 95 ? 13.679 4.250 -7.876 1.00 86.44 95 ILE A O 1
ATOM 770 N N . ASP A 1 96 ? 13.442 3.462 -9.957 1.00 82.25 96 ASP A N 1
ATOM 771 C CA . ASP A 1 96 ? 14.871 3.543 -10.286 1.00 82.25 96 ASP A CA 1
ATOM 772 C C . ASP A 1 96 ? 15.388 4.997 -10.311 1.00 82.25 96 ASP A C 1
ATOM 774 O O . ASP A 1 96 ? 16.554 5.244 -9.998 1.00 82.25 96 ASP A O 1
ATOM 778 N N . SER A 1 97 ? 14.535 5.964 -10.661 1.00 74.81 97 SER A N 1
ATOM 779 C CA . SER A 1 97 ? 14.904 7.380 -10.783 1.00 74.81 97 SER A CA 1
ATOM 780 C C . SER A 1 97 ? 15.051 8.113 -9.443 1.00 74.81 97 SER A C 1
ATOM 782 O O . SER A 1 97 ? 15.669 9.182 -9.394 1.00 74.81 97 SER A O 1
ATOM 784 N N . VAL A 1 98 ? 14.557 7.532 -8.342 1.00 71.62 98 VAL A N 1
ATOM 785 C CA . VAL A 1 98 ? 14.614 8.131 -6.996 1.00 71.62 98 VAL A CA 1
ATOM 786 C C . VAL A 1 98 ? 16.054 8.445 -6.573 1.00 71.62 98 VAL A C 1
ATOM 788 O O . VAL A 1 98 ? 16.321 9.498 -5.995 1.00 71.62 98 VAL A O 1
ATOM 791 N N . GLU A 1 99 ? 17.013 7.573 -6.894 1.00 58.47 99 GLU A N 1
ATOM 792 C CA . GLU A 1 99 ? 18.428 7.770 -6.543 1.00 58.47 99 GLU A CA 1
ATOM 793 C C . GLU A 1 99 ? 19.082 8.901 -7.352 1.00 58.47 99 GLU A C 1
ATOM 795 O O . GLU A 1 99 ? 19.909 9.647 -6.823 1.00 58.47 99 GLU A O 1
ATOM 800 N N . LEU A 1 100 ? 18.674 9.095 -8.613 1.00 54.56 100 LEU A N 1
ATOM 801 C CA . LEU A 1 100 ? 19.166 10.206 -9.433 1.00 54.56 100 LEU A CA 1
ATOM 802 C C . LEU A 1 100 ? 18.755 11.551 -8.822 1.00 54.56 100 LEU A C 1
ATOM 804 O O . LEU A 1 100 ? 19.553 12.487 -8.810 1.00 54.56 100 LEU A O 1
ATOM 808 N N . GLN A 1 101 ? 17.564 11.633 -8.223 1.00 51.75 101 GLN A N 1
ATOM 809 C CA . GLN A 1 101 ? 17.083 12.841 -7.545 1.00 51.75 101 GLN A CA 1
ATOM 810 C C . GLN A 1 101 ? 17.852 13.166 -6.250 1.00 51.75 101 GLN A C 1
ATOM 812 O O . GLN A 1 101 ? 17.931 14.333 -5.868 1.00 51.75 101 GLN A O 1
ATOM 817 N N . GLN A 1 102 ? 18.479 12.184 -5.587 1.00 49.72 102 GLN A N 1
ATOM 818 C CA . GLN A 1 102 ? 19.264 12.432 -4.366 1.00 49.72 102 GLN A CA 1
ATOM 819 C C . GLN A 1 102 ? 20.554 13.226 -4.639 1.00 49.72 102 GLN A C 1
ATOM 821 O O . GLN A 1 102 ? 20.985 14.012 -3.789 1.00 49.72 102 GLN A O 1
ATOM 826 N N . ASN A 1 103 ? 21.131 13.084 -5.837 1.00 48.47 103 ASN A N 1
ATOM 827 C CA . ASN A 1 103 ? 22.334 13.814 -6.253 1.00 48.47 103 ASN A CA 1
ATOM 828 C C . ASN A 1 103 ? 22.034 15.257 -6.696 1.00 48.47 103 ASN A C 1
ATOM 830 O O . ASN A 1 103 ? 22.893 16.134 -6.586 1.00 48.47 103 ASN A O 1
ATOM 834 N N . PHE A 1 104 ? 20.800 15.546 -7.116 1.00 48.31 104 PHE A N 1
ATOM 835 C CA . PHE A 1 104 ? 20.347 16.891 -7.470 1.00 48.31 104 PHE A CA 1
ATOM 836 C C . PHE A 1 104 ? 19.563 17.517 -6.309 1.00 48.31 104 PHE A C 1
ATOM 838 O O . PHE A 1 104 ? 18.348 17.678 -6.374 1.00 48.31 104 PHE A O 1
ATOM 845 N N . ARG A 1 105 ? 20.269 17.964 -5.257 1.00 47.25 105 ARG A N 1
ATOM 846 C CA . ARG A 1 105 ? 19.718 18.714 -4.095 1.00 47.25 105 ARG A CA 1
ATOM 847 C C . ARG A 1 105 ? 18.939 20.011 -4.438 1.00 47.25 105 ARG A C 1
ATOM 849 O O . ARG A 1 105 ? 18.619 20.775 -3.534 1.00 47.25 105 ARG A O 1
ATOM 856 N N . LYS A 1 106 ? 18.668 20.305 -5.715 1.00 44.16 106 LYS A N 1
ATOM 857 C CA . LYS A 1 106 ? 18.065 21.557 -6.201 1.00 44.16 106 LYS A CA 1
ATOM 858 C C . LYS A 1 106 ? 16.665 21.416 -6.813 1.00 44.16 106 LYS A C 1
ATOM 860 O O . LYS A 1 106 ? 16.092 22.440 -7.163 1.00 44.16 106 LYS A O 1
ATOM 865 N N . LEU A 1 107 ? 16.094 20.215 -6.927 1.00 44.59 107 LEU A N 1
ATOM 866 C CA . LEU A 1 107 ? 14.702 20.056 -7.368 1.00 44.59 107 LEU A CA 1
ATOM 867 C C . LEU A 1 107 ? 13.795 19.861 -6.149 1.00 44.59 107 LEU A C 1
ATOM 869 O O . LEU A 1 107 ? 13.958 18.922 -5.376 1.00 44.59 107 LEU A O 1
ATOM 873 N N . GLN A 1 108 ? 12.869 20.801 -5.958 1.00 43.28 108 GLN A N 1
ATOM 874 C CA . GLN A 1 108 ? 11.999 20.937 -4.783 1.00 43.28 108 GLN A CA 1
ATOM 875 C C . GLN A 1 108 ? 10.901 19.863 -4.659 1.00 43.28 108 GLN A C 1
ATOM 877 O O . GLN A 1 108 ? 10.086 19.941 -3.746 1.00 43.28 108 GLN A O 1
ATOM 882 N N . SER A 1 109 ? 10.883 18.833 -5.504 1.00 46.00 109 SER A N 1
ATOM 883 C CA . SER A 1 109 ? 9.955 17.708 -5.381 1.00 46.00 109 SER A CA 1
ATOM 884 C C . SER A 1 109 ? 10.705 16.389 -5.542 1.00 46.00 109 SER A C 1
ATOM 886 O O . SER A 1 109 ? 10.942 15.903 -6.644 1.00 46.00 109 SER A O 1
ATOM 888 N N . ARG A 1 110 ? 11.093 15.794 -4.410 1.00 51.69 110 ARG A N 1
ATOM 889 C CA . ARG A 1 110 ? 11.433 14.370 -4.360 1.00 51.69 110 ARG A CA 1
ATOM 890 C C . ARG A 1 110 ? 10.132 13.613 -4.609 1.00 51.69 110 ARG A C 1
ATOM 892 O O . ARG A 1 110 ? 9.299 13.560 -3.710 1.00 51.69 110 ARG A O 1
ATOM 899 N N . ILE A 1 111 ? 9.929 13.075 -5.806 1.00 61.97 111 ILE A N 1
ATOM 900 C CA . ILE A 1 111 ? 8.772 12.211 -6.067 1.00 61.97 111 ILE A CA 1
ATOM 901 C C . ILE A 1 111 ? 9.239 10.794 -5.762 1.00 61.97 111 ILE A C 1
ATOM 903 O O . ILE A 1 111 ? 9.631 10.048 -6.653 1.00 61.97 111 ILE A O 1
ATOM 907 N N . ILE A 1 112 ? 9.304 10.461 -4.470 1.00 69.25 112 ILE A N 1
ATOM 908 C CA . ILE A 1 112 ? 9.482 9.066 -4.072 1.00 69.25 112 ILE A CA 1
ATOM 909 C C . ILE A 1 112 ? 8.108 8.411 -4.202 1.00 69.25 112 ILE A C 1
ATOM 911 O O . ILE A 1 112 ? 7.159 8.951 -3.629 1.00 69.25 112 ILE A O 1
ATOM 915 N N . PRO A 1 113 ? 7.968 7.300 -4.945 1.00 83.81 113 PRO A N 1
ATOM 916 C CA . PRO A 1 113 ? 6.676 6.655 -5.101 1.00 83.81 113 PRO A CA 1
ATOM 917 C C . PRO A 1 113 ? 6.153 6.199 -3.732 1.00 83.81 113 PRO A C 1
ATOM 919 O O . PRO A 1 113 ? 6.737 5.327 -3.081 1.00 83.81 113 PRO A O 1
ATOM 922 N N . LEU A 1 114 ? 5.079 6.851 -3.293 1.00 86.44 114 LEU A N 1
ATOM 923 C CA . LEU A 1 114 ? 4.474 6.733 -1.973 1.00 86.44 114 LEU A CA 1
ATOM 924 C C . LEU A 1 114 ? 2.959 6.664 -2.141 1.00 86.44 114 LEU A C 1
ATOM 926 O O . LEU A 1 114 ? 2.381 7.451 -2.890 1.00 86.44 114 LEU A O 1
ATOM 930 N N . ILE A 1 115 ? 2.329 5.750 -1.415 1.00 90.25 115 ILE A N 1
ATOM 931 C CA . ILE A 1 115 ? 0.874 5.696 -1.264 1.00 90.25 115 ILE A CA 1
ATOM 932 C C . ILE A 1 115 ? 0.511 5.682 0.214 1.00 90.25 115 ILE A C 1
ATOM 934 O O . ILE A 1 115 ? 1.250 5.130 1.030 1.00 90.25 115 ILE A O 1
ATOM 938 N N . GLU A 1 116 ? -0.619 6.295 0.554 1.00 92.19 116 GLU A N 1
ATOM 939 C CA . GLU A 1 116 ? -1.021 6.505 1.943 1.00 92.19 116 GLU A CA 1
ATOM 940 C C . GLU A 1 116 ? -2.480 6.134 2.171 1.00 92.19 116 GLU A C 1
ATOM 942 O O . GLU A 1 116 ? -3.361 6.436 1.361 1.00 92.19 116 GLU A O 1
ATOM 947 N N . PHE A 1 117 ? -2.724 5.506 3.315 1.00 93.19 117 PHE A N 1
ATOM 948 C CA . PHE A 1 117 ? -4.026 5.028 3.740 1.00 93.19 117 PHE A CA 1
ATOM 949 C C . PHE A 1 117 ? -4.313 5.468 5.166 1.00 93.19 117 PHE A C 1
ATOM 951 O O . PHE A 1 117 ? -3.443 5.438 6.030 1.00 93.19 117 PHE A O 1
ATOM 958 N N . SER A 1 118 ? -5.566 5.801 5.430 1.00 93.56 118 SER A N 1
ATOM 959 C CA . SER A 1 118 ? -6.112 5.851 6.770 1.00 93.56 118 SER A CA 1
ATOM 960 C C . SER A 1 118 ? -6.553 4.442 7.142 1.00 93.56 118 SER A C 1
ATOM 962 O O . SER A 1 118 ? -7.335 3.820 6.423 1.00 93.56 118 SER A O 1
ATOM 964 N N . VAL A 1 119 ? -6.030 3.936 8.249 1.00 93.00 119 VAL A N 1
ATOM 965 C CA . VAL A 1 119 ? -6.365 2.641 8.835 1.00 93.00 119 VAL A CA 1
ATOM 966 C C . VAL A 1 119 ? -7.049 2.917 10.158 1.00 93.00 119 VAL A C 1
ATOM 968 O O . VAL A 1 119 ? -6.439 3.498 11.055 1.00 93.00 119 VAL A O 1
ATOM 971 N N . TYR A 1 120 ? -8.307 2.520 10.300 1.00 91.81 120 TYR A N 1
ATOM 972 C CA . TYR A 1 120 ? -9.051 2.765 11.527 1.00 91.81 120 TYR A CA 1
ATOM 973 C C . TYR A 1 120 ? -10.068 1.674 11.839 1.00 91.81 120 TYR A C 1
ATOM 975 O O . TYR A 1 120 ? -10.446 0.875 10.984 1.00 91.81 120 TYR A O 1
ATOM 983 N N . ILE A 1 121 ? -10.496 1.637 13.097 1.00 91.56 121 ILE A N 1
ATOM 984 C CA . ILE A 1 121 ? -11.575 0.761 13.551 1.00 91.56 121 ILE A CA 1
ATOM 985 C C . ILE A 1 121 ? -12.904 1.454 13.248 1.00 91.56 121 ILE A C 1
ATOM 987 O O . ILE A 1 121 ? -13.208 2.482 13.851 1.00 91.56 121 ILE A O 1
ATOM 991 N N . ASP A 1 122 ? -13.676 0.899 12.317 1.00 88.50 122 ASP A N 1
ATOM 992 C CA . ASP A 1 122 ? -14.982 1.440 11.914 1.00 88.50 122 ASP A CA 1
ATOM 993 C C . ASP A 1 122 ? -16.090 0.967 12.868 1.00 88.50 122 ASP A C 1
ATOM 995 O O . ASP A 1 122 ? -16.954 1.742 13.270 1.00 88.50 122 ASP A O 1
ATOM 999 N N . ASN A 1 123 ? -15.997 -0.287 13.332 1.00 85.44 123 ASN A N 1
ATOM 1000 C CA . ASN A 1 123 ? -16.880 -0.846 14.352 1.00 85.44 123 ASN A CA 1
ATOM 1001 C C . ASN A 1 123 ? -16.072 -1.525 15.468 1.00 85.44 123 ASN A C 1
ATOM 1003 O O . ASN A 1 123 ? -15.498 -2.599 15.289 1.00 85.44 123 ASN A O 1
ATOM 1007 N N . ILE A 1 124 ? -16.053 -0.901 16.649 1.00 82.88 124 ILE A N 1
ATOM 1008 C CA . ILE A 1 124 ? -15.303 -1.383 17.819 1.00 82.88 124 ILE A CA 1
ATOM 1009 C C . ILE A 1 124 ? -15.765 -2.771 18.273 1.00 82.88 124 ILE A C 1
ATOM 1011 O O . ILE A 1 124 ? -14.912 -3.593 18.624 1.00 82.88 124 ILE A O 1
ATOM 1015 N N . GLU A 1 125 ? -17.074 -3.032 18.248 1.00 84.31 125 GLU A N 1
ATOM 1016 C CA . GLU A 1 125 ? -17.684 -4.258 18.775 1.00 84.31 125 GLU A CA 1
ATOM 1017 C C . GLU A 1 125 ? -17.358 -5.477 17.914 1.00 84.31 125 GLU A C 1
ATOM 1019 O O . GLU A 1 125 ? -17.101 -6.557 18.441 1.00 84.31 125 GLU A O 1
ATOM 1024 N N . SER A 1 126 ? -17.325 -5.299 16.592 1.00 84.69 126 SER A N 1
ATOM 1025 C CA . SER A 1 126 ? -17.032 -6.383 15.653 1.00 84.69 126 SER A CA 1
ATOM 1026 C C . SER A 1 126 ? -15.556 -6.490 15.287 1.00 84.69 126 SER A C 1
ATOM 1028 O O . SER A 1 126 ? -15.167 -7.471 14.657 1.00 84.69 126 SER A O 1
ATOM 1030 N N . ALA A 1 127 ? -14.738 -5.482 15.614 1.00 87.06 127 ALA A N 1
ATOM 1031 C CA . ALA A 1 127 ? -13.377 -5.467 15.114 1.00 87.06 127 ALA A CA 1
ATOM 1032 C C . ALA A 1 127 ? -12.499 -6.576 15.718 1.00 87.06 127 ALA A C 1
ATOM 1034 O O . ALA A 1 127 ? -12.525 -6.824 16.928 1.00 87.06 127 ALA A O 1
ATOM 1035 N N . SER A 1 128 ? -11.667 -7.214 14.901 1.00 88.81 128 SER A N 1
ATOM 1036 C CA . SER A 1 128 ? -10.660 -8.163 15.384 1.00 88.81 128 SER A CA 1
ATOM 1037 C C . SER A 1 128 ? -9.570 -7.449 16.192 1.00 88.81 128 SER A C 1
ATOM 1039 O O . SER A 1 128 ? -9.258 -6.282 15.949 1.00 88.81 128 SER A O 1
ATOM 1041 N N . ASN A 1 129 ? -8.943 -8.149 17.144 1.00 88.00 129 ASN A N 1
ATOM 1042 C CA . ASN A 1 129 ? -7.812 -7.602 17.911 1.00 88.00 129 ASN A CA 1
ATOM 1043 C C . ASN A 1 129 ? -6.584 -7.300 17.040 1.00 88.00 129 ASN A C 1
ATOM 1045 O O . ASN A 1 129 ? -5.770 -6.455 17.405 1.00 88.00 129 ASN A O 1
ATOM 1049 N N . GLU A 1 130 ? -6.456 -7.978 15.901 1.00 89.62 130 GLU A N 1
ATOM 1050 C CA . GLU A 1 130 ? -5.397 -7.772 14.920 1.00 89.62 130 GLU A CA 1
ATOM 1051 C C . GLU A 1 130 ? -6.014 -7.647 13.523 1.00 89.62 130 GLU A C 1
ATOM 1053 O O . GLU A 1 130 ? -6.726 -8.541 13.062 1.00 89.62 130 GLU A O 1
ATOM 1058 N N . LEU A 1 131 ? -5.720 -6.542 12.847 1.00 86.81 131 LEU A N 1
ATOM 1059 C CA . LEU A 1 131 ? -5.818 -6.417 11.403 1.00 86.81 131 LEU A CA 1
ATOM 1060 C C . LEU A 1 131 ? -4.627 -7.140 10.784 1.00 86.81 131 LEU A C 1
ATOM 1062 O O . LEU A 1 131 ? -3.484 -6.815 11.104 1.00 86.81 131 LEU A O 1
ATOM 1066 N N . LYS A 1 132 ? -4.892 -8.069 9.868 1.00 88.94 132 LYS A N 1
ATOM 1067 C CA . LYS A 1 132 ? -3.883 -8.680 9.003 1.00 88.94 132 LYS A CA 1
ATOM 1068 C C . LYS A 1 132 ? -4.495 -8.919 7.631 1.00 88.94 132 LYS A C 1
ATOM 1070 O O . LYS A 1 132 ? -5.259 -9.864 7.464 1.00 88.94 132 LYS A O 1
ATOM 1075 N N . THR A 1 133 ? -4.163 -8.069 6.667 1.00 85.81 133 THR A N 1
ATOM 1076 C CA . THR A 1 133 ? -4.664 -8.200 5.294 1.00 85.81 133 THR A CA 1
ATOM 1077 C C . THR A 1 133 ? -3.541 -8.065 4.279 1.00 85.81 133 THR A C 1
ATOM 1079 O O . THR A 1 133 ? -2.603 -7.294 4.481 1.00 85.81 133 THR A O 1
ATOM 1082 N N . ASP A 1 134 ? -3.634 -8.834 3.200 1.00 85.88 134 ASP A N 1
ATOM 1083 C CA . ASP A 1 134 ? -2.654 -8.834 2.124 1.00 85.88 134 ASP A CA 1
ATOM 1084 C C . ASP A 1 134 ? -3.142 -7.924 0.993 1.00 85.88 134 ASP A C 1
ATOM 1086 O O . ASP A 1 134 ? -4.227 -8.099 0.439 1.00 85.88 134 ASP A O 1
ATOM 1090 N N . LEU A 1 135 ? -2.310 -6.956 0.631 1.00 84.00 135 LEU A N 1
ATOM 1091 C CA . LEU A 1 135 ? -2.494 -6.083 -0.515 1.00 84.00 135 LEU A CA 1
ATOM 1092 C C . LEU A 1 135 ? -1.724 -6.660 -1.698 1.00 84.00 135 LEU A C 1
ATOM 1094 O O . LEU A 1 135 ? -0.500 -6.535 -1.778 1.00 84.00 135 LEU A O 1
ATOM 1098 N N . ASP A 1 136 ? -2.456 -7.313 -2.596 1.00 85.88 136 ASP A N 1
ATOM 1099 C CA . ASP A 1 136 ? -1.923 -7.878 -3.835 1.00 85.88 136 ASP A CA 1
ATOM 1100 C C . ASP A 1 136 ? -1.548 -6.774 -4.830 1.00 85.88 136 ASP A C 1
ATOM 1102 O O . ASP A 1 136 ? -2.397 -5.980 -5.247 1.00 85.88 136 ASP A O 1
ATOM 1106 N N . ILE A 1 137 ? -0.264 -6.724 -5.190 1.00 86.50 137 ILE A N 1
ATOM 1107 C CA . ILE A 1 137 ? 0.292 -5.731 -6.106 1.00 86.50 137 ILE A CA 1
ATOM 1108 C C . ILE A 1 137 ? 0.520 -6.391 -7.461 1.00 86.50 137 ILE A C 1
ATOM 1110 O O . ILE A 1 137 ? 1.489 -7.129 -7.674 1.00 86.50 137 ILE A O 1
ATOM 1114 N N . GLU A 1 138 ? -0.349 -6.062 -8.411 1.00 88.50 138 GLU A N 1
ATOM 1115 C CA . GLU A 1 138 ? -0.271 -6.608 -9.760 1.00 88.50 138 GLU A CA 1
ATOM 1116 C C . GLU A 1 138 ? 1.039 -6.249 -10.449 1.00 88.50 138 GLU A C 1
ATOM 1118 O O . GLU A 1 138 ? 1.567 -5.154 -10.274 1.00 88.50 138 GLU A O 1
ATOM 1123 N N . GLY A 1 139 ? 1.552 -7.158 -11.276 1.00 85.75 139 GLY A N 1
ATOM 1124 C CA . GLY A 1 139 ? 2.847 -6.961 -11.926 1.00 85.75 139 GLY A CA 1
ATOM 1125 C C . GLY A 1 139 ? 4.041 -7.164 -11.000 1.00 85.75 139 GLY A C 1
ATOM 1126 O O . GLY A 1 139 ? 5.166 -6.847 -11.391 1.00 85.75 139 GLY A O 1
ATOM 1127 N N . THR A 1 140 ? 3.827 -7.703 -9.795 1.00 86.94 140 THR A N 1
ATOM 1128 C CA . THR A 1 140 ? 4.908 -8.071 -8.882 1.00 86.94 140 THR A CA 1
ATOM 1129 C C . THR A 1 140 ? 4.726 -9.463 -8.279 1.00 86.94 140 THR A C 1
ATOM 1131 O O . THR A 1 140 ? 3.650 -10.047 -8.319 1.00 86.94 140 THR A O 1
ATOM 1134 N N . THR A 1 141 ? 5.802 -10.021 -7.724 1.00 83.62 141 THR A N 1
ATOM 1135 C CA . THR A 1 141 ? 5.806 -11.356 -7.097 1.00 83.62 141 THR A CA 1
ATOM 1136 C C . THR A 1 141 ? 5.344 -11.368 -5.636 1.00 83.62 141 THR A C 1
ATOM 1138 O O . THR A 1 141 ? 5.535 -12.380 -4.962 1.00 83.62 141 THR A O 1
ATOM 1141 N N . SER A 1 142 ? 4.892 -10.240 -5.087 1.00 77.62 142 SER A N 1
ATOM 1142 C CA . SER A 1 142 ? 4.737 -10.074 -3.640 1.00 77.62 142 SER A CA 1
ATOM 1143 C C . SER A 1 142 ? 3.512 -9.248 -3.288 1.00 77.62 142 SER A C 1
ATOM 1145 O O . SER A 1 142 ? 3.091 -8.384 -4.051 1.00 77.62 142 SER A O 1
ATOM 1147 N N . ASN A 1 143 ? 3.021 -9.474 -2.074 1.00 81.12 143 ASN A N 1
ATOM 1148 C CA . ASN A 1 143 ? 1.953 -8.696 -1.467 1.00 81.12 143 ASN A CA 1
ATOM 1149 C C . ASN A 1 143 ? 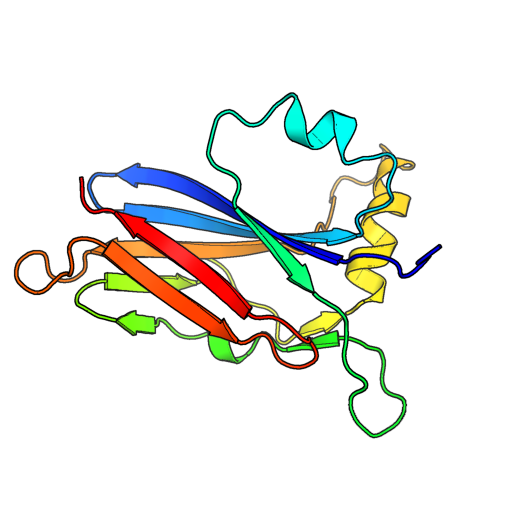2.542 -7.818 -0.361 1.00 81.12 143 ASN A C 1
ATOM 1151 O O . ASN A 1 143 ? 3.497 -8.207 0.324 1.00 81.12 143 ASN A O 1
ATOM 1155 N N . VAL A 1 144 ? 1.944 -6.650 -0.147 1.00 79.62 144 VAL A N 1
ATOM 1156 C CA . VAL A 1 144 ? 2.206 -5.857 1.057 1.00 79.62 144 VAL A CA 1
ATOM 1157 C C . VAL A 1 144 ? 1.249 -6.311 2.146 1.00 79.62 144 VAL A C 1
ATOM 1159 O O . VAL A 1 144 ? 0.043 -6.331 1.935 1.00 79.62 144 VAL A O 1
ATOM 1162 N N . ILE A 1 145 ? 1.772 -6.678 3.313 1.00 80.75 145 ILE A N 1
ATOM 1163 C CA . ILE A 1 145 ? 0.926 -7.135 4.417 1.00 80.75 145 ILE A CA 1
ATOM 1164 C C . ILE A 1 145 ? 0.648 -5.944 5.325 1.00 80.75 145 ILE A C 1
ATOM 1166 O O . ILE A 1 145 ? 1.561 -5.380 5.917 1.00 80.75 145 ILE A O 1
ATOM 1170 N N . VAL A 1 146 ? -0.620 -5.579 5.456 1.00 81.88 146 VAL A N 1
ATOM 1171 C CA . VAL A 1 146 ? -1.079 -4.556 6.395 1.00 81.88 146 VAL A CA 1
ATOM 1172 C C . VAL A 1 146 ? -1.356 -5.233 7.724 1.00 81.88 146 VAL A C 1
ATOM 1174 O O . VAL A 1 146 ? -2.201 -6.129 7.795 1.00 81.88 146 VAL A O 1
ATOM 1177 N N . ARG A 1 147 ? -0.647 -4.814 8.775 1.00 85.38 147 ARG A N 1
ATOM 1178 C CA . ARG A 1 147 ? -0.794 -5.350 10.129 1.00 85.38 147 ARG A CA 1
ATOM 1179 C C . ARG A 1 147 ? -0.995 -4.253 11.153 1.00 85.38 147 ARG A C 1
ATOM 1181 O O . ARG A 1 147 ? -0.222 -3.298 11.214 1.00 85.38 147 ARG A O 1
ATOM 1188 N N . ARG A 1 148 ? -2.002 -4.414 12.011 1.00 84.88 148 ARG A N 1
ATOM 1189 C CA . ARG A 1 148 ? -2.215 -3.510 13.144 1.00 84.88 148 ARG A CA 1
ATOM 1190 C C . ARG A 1 148 ? -2.912 -4.207 14.300 1.00 84.88 148 ARG A C 1
ATOM 1192 O O . ARG A 1 148 ? -3.853 -4.953 14.088 1.00 84.88 148 ARG A O 1
ATOM 1199 N N . GLN A 1 149 ? -2.481 -3.928 15.524 1.00 84.44 149 GLN A N 1
ATOM 1200 C CA . GLN A 1 149 ? -3.173 -4.383 16.729 1.00 84.44 149 GLN A CA 1
ATOM 1201 C C . GLN A 1 149 ? -4.092 -3.284 17.266 1.00 84.44 149 GLN A C 1
ATOM 1203 O O . GLN A 1 149 ? -3.757 -2.096 17.184 1.00 84.44 149 GLN A O 1
ATOM 1208 N N . LYS A 1 150 ? -5.235 -3.691 17.825 1.00 80.31 150 LYS A N 1
ATOM 1209 C CA . LYS A 1 150 ? -6.020 -2.842 18.723 1.00 80.31 150 LYS A CA 1
ATOM 1210 C C . LYS A 1 150 ? -5.159 -2.464 19.932 1.00 80.31 150 LYS A C 1
ATOM 1212 O O . LYS A 1 150 ? -4.324 -3.255 20.368 1.00 80.31 150 LYS A O 1
ATOM 1217 N N . GLU A 1 151 ? -5.364 -1.256 20.441 1.00 70.56 151 GLU A N 1
ATOM 1218 C CA . GLU A 1 151 ? -4.781 -0.811 21.714 1.00 70.56 151 GLU A CA 1
ATOM 1219 C C . GLU A 1 151 ? -5.666 -1.184 22.899 1.00 70.56 151 GLU A C 1
ATOM 1221 O O . GLU A 1 151 ? -6.907 -1.185 22.719 1.00 70.56 151 GLU A O 1
#

Organism: Amphimedon queenslandica (NCBI:txid400682)